Protein AF-A0A255YJ91-F1 (afdb_monomer_lite)

Structure (mmCIF, N/CA/C/O backbone):
data_AF-A0A255YJ91-F1
#
_entry.id   AF-A0A255YJ91-F1
#
loop_
_atom_site.group_PDB
_atom_site.id
_atom_site.type_symbol
_atom_site.label_atom_id
_atom_site.label_alt_id
_atom_site.label_comp_id
_atom_site.label_asym_id
_atom_site.label_entity_id
_atom_site.label_seq_id
_atom_site.pdbx_PDB_ins_code
_atom_site.Cartn_x
_atom_site.Cartn_y
_atom_site.Cartn_z
_atom_site.occupancy
_atom_site.B_iso_or_equiv
_atom_site.auth_seq_id
_atom_site.auth_comp_id
_atom_site.auth_asym_id
_atom_site.auth_atom_id
_atom_site.pdbx_PDB_model_num
ATOM 1 N N . MET A 1 1 ? -12.518 4.883 5.310 1.00 59.88 1 MET A N 1
ATOM 2 C CA . MET A 1 1 ? -12.904 6.019 4.436 1.00 59.88 1 MET A CA 1
ATOM 3 C C . MET A 1 1 ? -11.638 6.819 4.150 1.00 59.88 1 MET A C 1
ATOM 5 O O . MET A 1 1 ? -11.006 7.241 5.105 1.00 59.88 1 MET A O 1
ATOM 9 N N . PHE A 1 2 ? -11.192 6.928 2.895 1.00 65.81 2 PHE A N 1
ATOM 10 C CA . PHE A 1 2 ? -10.005 7.729 2.556 1.00 65.81 2 PHE A CA 1
ATOM 11 C C . PHE A 1 2 ? -10.399 9.193 2.398 1.00 65.81 2 PHE A C 1
ATOM 13 O O . PHE A 1 2 ? -11.418 9.476 1.761 1.00 65.81 2 PHE A O 1
ATOM 20 N N . VAL A 1 3 ? -9.602 10.097 2.960 1.00 69.19 3 VAL A N 1
ATOM 21 C CA . VAL A 1 3 ? -9.823 11.545 2.876 1.00 69.19 3 VAL A CA 1
ATOM 22 C C . VAL A 1 3 ? -8.630 12.176 2.171 1.00 69.19 3 VAL A C 1
ATOM 24 O O . VAL A 1 3 ? -7.483 11.840 2.462 1.00 69.19 3 VAL A O 1
ATOM 27 N N . ARG A 1 4 ? -8.912 13.072 1.218 1.00 59.72 4 ARG A N 1
ATOM 28 C CA . ARG A 1 4 ? -7.894 13.868 0.521 1.00 59.72 4 ARG A CA 1
ATOM 29 C C . ARG A 1 4 ? -7.407 14.963 1.466 1.00 59.72 4 ARG A C 1
ATOM 31 O O . ARG A 1 4 ? -8.235 15.680 2.018 1.00 59.72 4 ARG A O 1
ATOM 38 N N . HIS A 1 5 ? -6.095 15.096 1.635 1.00 57.56 5 HIS A N 1
ATOM 39 C CA . HIS A 1 5 ? -5.509 16.148 2.468 1.00 57.56 5 HIS A CA 1
ATOM 40 C C . HIS A 1 5 ? -4.881 17.252 1.603 1.00 57.56 5 HIS A C 1
ATOM 42 O O . HIS A 1 5 ? -4.009 16.954 0.782 1.00 57.56 5 HIS A O 1
ATOM 48 N N . GLU A 1 6 ? -5.310 18.508 1.789 1.00 44.56 6 GLU A N 1
ATOM 49 C CA . GLU A 1 6 ? -4.809 19.678 1.039 1.00 44.56 6 GLU A CA 1
ATOM 50 C C . GLU A 1 6 ? -4.092 20.748 1.887 1.00 44.56 6 GLU A C 1
ATOM 52 O O . GLU A 1 6 ? -3.408 21.581 1.295 1.00 44.56 6 GLU A O 1
ATOM 57 N N . ALA A 1 7 ? -4.162 20.713 3.225 1.00 40.84 7 ALA A N 1
ATOM 58 C CA . ALA A 1 7 ? -3.654 21.791 4.089 1.00 40.84 7 ALA A CA 1
ATOM 59 C C . ALA A 1 7 ? -2.501 21.366 5.019 1.00 40.84 7 ALA A C 1
ATOM 61 O O . ALA A 1 7 ? -2.459 20.230 5.482 1.00 40.84 7 ALA A O 1
ATOM 62 N N . GLU A 1 8 ? -1.588 22.297 5.304 1.00 45.72 8 GLU A N 1
ATOM 63 C CA . GLU A 1 8 ? -0.667 22.270 6.447 1.00 45.72 8 GLU A CA 1
ATOM 64 C C . GLU A 1 8 ? -1.472 22.576 7.718 1.00 45.72 8 GLU A C 1
ATOM 66 O O . GLU A 1 8 ? -2.125 23.615 7.795 1.00 45.72 8 GLU A O 1
ATOM 71 N N . PHE A 1 9 ? -1.451 21.690 8.713 1.00 35.50 9 PHE A N 1
ATOM 72 C CA . PHE A 1 9 ? -1.874 22.045 10.068 1.00 35.50 9 PHE A CA 1
ATOM 73 C C . PHE A 1 9 ? -0.623 22.162 10.944 1.00 35.50 9 PHE A C 1
ATOM 75 O O . PHE A 1 9 ? 0.172 21.219 10.963 1.00 35.50 9 PHE A O 1
ATOM 82 N N . PRO A 1 10 ? -0.444 23.260 11.698 1.00 41.69 10 PRO A N 1
ATOM 83 C CA . PRO A 1 10 ? 0.506 23.281 12.793 1.00 41.69 10 PRO A CA 1
ATOM 84 C C . PRO A 1 10 ? -0.125 22.480 13.937 1.00 41.69 10 PRO A C 1
ATOM 86 O O . PRO A 1 10 ? -1.087 22.925 14.560 1.00 41.69 10 PRO A O 1
ATOM 89 N N . TRP A 1 11 ? 0.354 21.261 14.178 1.00 41.88 11 TRP A N 1
ATOM 90 C CA . TRP A 1 11 ? 0.005 20.538 15.398 1.00 41.88 11 TRP A CA 1
ATOM 91 C C . TRP A 1 11 ? 1.006 20.896 16.499 1.00 41.88 11 TRP A C 1
ATOM 93 O O . TRP A 1 11 ? 2.178 20.522 16.435 1.00 41.88 11 TRP A O 1
ATOM 103 N N . ASP A 1 12 ? 0.513 21.605 17.512 1.00 42.81 12 ASP A N 1
ATOM 104 C CA . ASP A 1 12 ? 1.160 21.770 18.808 1.00 42.81 12 ASP A CA 1
ATOM 105 C C . ASP A 1 12 ? 1.013 20.487 19.640 1.00 42.81 12 ASP A C 1
ATOM 107 O O . ASP A 1 12 ? -0.087 19.986 19.860 1.00 42.81 12 ASP A O 1
ATOM 111 N N . GLY A 1 13 ? 2.129 20.002 20.187 1.00 44.38 13 GLY A N 1
ATOM 112 C CA . GLY A 1 13 ? 2.113 19.280 21.460 1.00 44.38 13 GLY A CA 1
ATOM 113 C C . GLY A 1 13 ? 1.656 17.821 21.431 1.00 44.38 13 GLY A C 1
ATOM 114 O O . GLY A 1 13 ? 0.590 17.462 21.918 1.00 44.38 13 GLY A O 1
ATOM 115 N N . GLY A 1 14 ? 2.551 16.930 21.013 1.00 33.88 14 GLY A N 1
ATOM 116 C CA . GLY A 1 14 ? 2.480 15.524 21.396 1.00 33.88 14 GLY A CA 1
ATOM 117 C C . GLY A 1 14 ? 3.817 14.837 21.185 1.00 33.88 14 GLY A C 1
ATOM 118 O O . GLY A 1 14 ? 4.052 14.280 20.119 1.00 33.88 14 GLY A O 1
ATOM 119 N N . ARG A 1 15 ? 4.704 14.863 22.190 1.00 41.59 15 ARG A N 1
ATOM 120 C CA . ARG A 1 15 ? 5.904 14.008 22.243 1.00 41.59 15 ARG A CA 1
ATOM 121 C C . ARG A 1 15 ? 5.468 12.550 22.424 1.00 41.59 15 ARG A C 1
ATOM 123 O O . ARG A 1 15 ? 5.598 11.980 23.499 1.00 41.59 15 ARG A O 1
ATOM 130 N N . GLY A 1 16 ? 4.895 11.967 21.383 1.00 40.47 16 GLY A N 1
ATOM 131 C CA . GLY A 1 16 ? 4.756 10.532 21.219 1.00 40.47 16 GLY A CA 1
ATOM 132 C C . GLY A 1 16 ? 5.728 10.124 20.129 1.00 40.47 16 GLY A C 1
ATOM 133 O O . GLY A 1 16 ? 5.742 10.736 19.066 1.00 40.47 16 GLY A O 1
ATOM 134 N N . SER A 1 17 ? 6.558 9.127 20.405 1.00 45.34 17 SER A N 1
ATOM 135 C CA . SER A 1 17 ? 7.498 8.486 19.487 1.00 45.34 17 SER A CA 1
ATOM 136 C C . SER A 1 17 ? 6.766 7.874 18.282 1.00 45.34 17 SER A C 1
ATOM 138 O O . SER A 1 17 ? 6.555 6.667 18.184 1.00 45.34 17 SER A O 1
ATOM 140 N N . GLY A 1 18 ? 6.325 8.730 17.361 1.00 47.81 18 GLY A N 1
ATOM 141 C CA . GLY A 1 18 ? 5.960 8.344 16.008 1.00 47.81 18 GLY A CA 1
ATOM 142 C C . GLY A 1 18 ? 7.201 7.839 15.270 1.00 47.81 18 GLY A C 1
ATOM 143 O O . GLY A 1 18 ? 8.321 8.203 15.637 1.00 47.81 18 GLY A O 1
ATOM 144 N N . PRO A 1 19 ? 7.039 6.976 14.256 1.00 52.22 19 PRO A N 1
ATOM 145 C CA . PRO A 1 19 ? 8.171 6.569 13.438 1.00 52.22 19 PRO A CA 1
ATOM 146 C C . PRO A 1 19 ? 8.822 7.826 12.842 1.00 52.22 19 PRO A C 1
ATOM 148 O O . PRO A 1 19 ? 8.140 8.649 12.235 1.00 52.22 19 PRO A O 1
ATOM 151 N N . GLN A 1 20 ? 10.128 7.996 13.054 1.00 60.66 20 GLN A N 1
ATOM 152 C CA . GLN A 1 20 ? 10.885 9.141 12.549 1.00 60.66 20 GLN A CA 1
ATOM 153 C C . GLN A 1 20 ? 10.808 9.152 11.019 1.00 60.66 20 GLN A C 1
ATOM 155 O O . GLN A 1 20 ? 11.145 8.146 10.401 1.00 60.66 20 GLN A O 1
ATOM 160 N N . GLN A 1 21 ? 10.298 10.238 10.427 1.00 63.75 21 GLN A N 1
ATOM 161 C CA . GLN A 1 21 ? 10.131 10.360 8.973 1.00 63.75 21 GLN A CA 1
ATOM 162 C C . GLN A 1 21 ? 11.473 10.134 8.246 1.00 63.75 21 GLN A C 1
ATOM 164 O O . G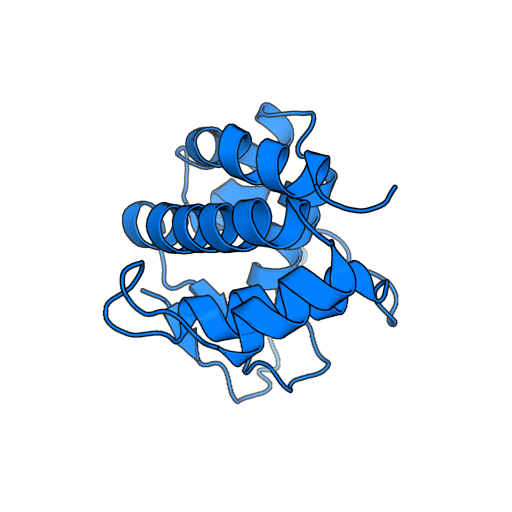LN A 1 21 ? 12.526 10.491 8.788 1.00 63.75 21 GLN A O 1
ATOM 169 N N . PRO A 1 22 ? 11.469 9.528 7.044 1.00 58.94 22 PRO A N 1
ATOM 170 C CA . PRO A 1 22 ? 12.692 9.248 6.315 1.00 58.94 22 PRO A CA 1
ATOM 171 C C . PRO A 1 22 ? 13.301 10.569 5.828 1.00 58.94 22 PRO A C 1
ATOM 173 O O . PRO A 1 22 ? 12.565 11.528 5.580 1.00 58.94 22 PRO A O 1
ATOM 176 N N . PRO A 1 23 ? 14.629 10.633 5.650 1.00 60.44 23 PRO A N 1
ATOM 177 C CA . PRO A 1 23 ? 15.237 11.759 4.963 1.00 60.44 23 PRO A CA 1
ATOM 178 C C . PRO A 1 23 ? 14.728 11.809 3.516 1.00 60.44 23 PRO A C 1
ATOM 180 O O . PRO A 1 23 ? 14.751 10.810 2.797 1.00 60.44 23 PRO A O 1
ATOM 183 N N . ASP A 1 24 ? 14.248 12.978 3.102 1.00 63.72 24 ASP A N 1
ATOM 184 C CA . ASP A 1 24 ? 13.924 13.280 1.709 1.00 63.72 24 ASP A CA 1
ATOM 185 C C . ASP A 1 24 ? 15.253 13.380 0.920 1.00 63.72 24 ASP A C 1
ATOM 187 O O . ASP A 1 24 ? 16.177 14.050 1.399 1.00 63.72 24 ASP A O 1
ATOM 191 N N . PRO A 1 25 ? 15.412 12.726 -0.252 1.00 74.19 25 PRO A N 1
ATOM 192 C CA . PRO A 1 25 ? 14.381 12.048 -1.038 1.00 74.19 25 PRO A CA 1
ATOM 193 C C . PRO A 1 25 ? 14.203 10.539 -0.806 1.00 74.19 25 PRO A C 1
ATOM 195 O O . PRO A 1 25 ? 15.166 9.775 -0.738 1.00 74.19 25 PRO A O 1
ATOM 198 N N . LEU A 1 26 ? 12.935 10.097 -0.831 1.00 83.12 26 LEU A N 1
ATOM 199 C CA . LEU A 1 26 ? 12.545 8.682 -0.944 1.00 83.12 26 LEU A CA 1
ATOM 200 C C . LEU A 1 26 ? 13.204 7.999 -2.165 1.00 83.12 26 LEU A C 1
ATOM 202 O O . LEU A 1 26 ? 13.281 8.608 -3.242 1.00 83.12 26 LEU A O 1
ATOM 206 N N . PRO A 1 27 ? 13.563 6.701 -2.060 1.00 88.69 27 PRO A N 1
ATOM 207 C CA . PRO A 1 27 ? 13.964 5.895 -3.208 1.00 88.69 27 PRO A CA 1
ATOM 208 C C . PRO A 1 27 ? 12.933 5.957 -4.352 1.00 88.69 27 PRO A C 1
ATOM 210 O O . PRO A 1 27 ? 11.728 5.912 -4.078 1.00 88.69 27 PRO A O 1
ATOM 213 N N . PRO A 1 28 ? 13.362 6.001 -5.633 1.00 90.00 28 PRO A N 1
ATOM 214 C CA . PRO A 1 28 ? 12.452 6.147 -6.772 1.00 90.00 28 PRO A CA 1
ATOM 215 C C . PRO A 1 28 ? 11.303 5.133 -6.794 1.00 90.00 28 PRO A C 1
ATOM 217 O O . PRO A 1 28 ? 10.153 5.525 -6.952 1.00 90.00 28 PRO A O 1
ATOM 220 N N . HIS A 1 29 ? 11.589 3.857 -6.529 1.00 90.56 29 HIS A N 1
ATOM 221 C CA . HIS A 1 29 ? 10.573 2.802 -6.532 1.00 90.56 29 HIS A CA 1
ATOM 222 C C . HIS A 1 29 ? 9.522 2.976 -5.419 1.00 90.56 29 HIS A C 1
ATOM 224 O O . HIS A 1 29 ? 8.352 2.669 -5.636 1.00 90.56 29 HIS A O 1
ATOM 230 N N . LEU A 1 30 ? 9.900 3.503 -4.243 1.00 91.62 30 LEU A N 1
ATOM 231 C CA . LEU A 1 30 ? 8.950 3.798 -3.161 1.00 91.62 30 LEU A CA 1
ATOM 232 C C . LEU A 1 30 ? 8.108 5.034 -3.470 1.00 91.62 30 LEU A C 1
ATOM 234 O O . LEU A 1 30 ? 6.926 5.065 -3.135 1.00 91.62 30 LEU A O 1
ATOM 238 N N . ARG A 1 31 ? 8.689 6.031 -4.142 1.00 91.56 31 ARG A N 1
ATOM 239 C CA . ARG A 1 31 ? 7.954 7.202 -4.634 1.00 91.56 31 ARG A CA 1
ATOM 240 C C . ARG A 1 31 ? 6.913 6.811 -5.685 1.00 91.56 31 ARG A C 1
ATOM 242 O O . ARG A 1 31 ? 5.765 7.236 -5.573 1.00 91.56 31 ARG A O 1
ATOM 249 N N . ASP A 1 32 ? 7.279 5.963 -6.642 1.00 92.88 32 ASP A N 1
ATOM 250 C CA . ASP A 1 32 ? 6.353 5.463 -7.665 1.00 92.88 32 ASP A CA 1
ATOM 251 C C . ASP A 1 32 ? 5.253 4.592 -7.044 1.00 92.88 32 ASP A C 1
ATOM 253 O O . ASP A 1 32 ? 4.070 4.764 -7.347 1.00 92.88 32 ASP A O 1
ATOM 257 N N . LEU A 1 33 ? 5.612 3.715 -6.099 1.00 93.88 33 LEU A N 1
ATOM 258 C CA . LEU A 1 33 ? 4.649 2.912 -5.345 1.00 93.88 33 LEU A CA 1
ATOM 259 C C . LEU A 1 33 ? 3.659 3.795 -4.571 1.00 93.88 33 LEU A C 1
ATOM 261 O O . LEU A 1 33 ? 2.453 3.544 -4.600 1.00 93.88 33 LEU A O 1
ATOM 265 N N . LEU A 1 34 ? 4.150 4.839 -3.899 1.00 93.94 34 LEU A N 1
ATOM 266 C CA . LEU A 1 34 ? 3.319 5.774 -3.144 1.00 93.94 34 LEU A CA 1
ATOM 267 C C . LEU A 1 34 ? 2.379 6.558 -4.069 1.00 93.94 34 LEU A C 1
ATOM 269 O O . LEU A 1 34 ? 1.195 6.705 -3.761 1.00 93.94 34 LEU A O 1
ATOM 273 N N . TRP A 1 35 ? 2.863 7.001 -5.231 1.00 94.19 35 TRP A N 1
ATOM 274 C CA . TRP A 1 35 ? 2.023 7.627 -6.251 1.00 94.19 35 TRP A CA 1
ATOM 275 C C . TRP A 1 35 ? 0.898 6.683 -6.708 1.00 94.19 35 TRP A C 1
ATOM 277 O O . TRP A 1 35 ? -0.276 7.074 -6.725 1.00 94.19 35 TRP A O 1
ATOM 287 N N . CYS A 1 36 ? 1.229 5.419 -6.990 1.00 94.81 36 CYS A N 1
ATOM 288 C CA . CYS A 1 36 ? 0.264 4.383 -7.362 1.00 94.81 36 CYS A CA 1
ATOM 289 C C . CYS A 1 36 ? -0.757 4.110 -6.252 1.00 94.81 36 CYS A C 1
ATOM 291 O O . CYS A 1 36 ? -1.954 4.001 -6.533 1.00 94.81 36 CYS A O 1
ATOM 293 N N . LEU A 1 37 ? -0.320 4.043 -4.992 1.00 94.25 37 LEU A N 1
ATOM 294 C CA . LEU A 1 37 ? -1.193 3.877 -3.829 1.00 94.25 37 LEU A CA 1
ATOM 295 C C . LEU A 1 37 ? -2.190 5.038 -3.718 1.00 94.25 37 LEU A C 1
ATOM 297 O O . LEU A 1 37 ? -3.397 4.802 -3.614 1.00 94.25 37 LEU A O 1
ATOM 301 N N . ARG A 1 38 ? -1.703 6.284 -3.798 1.00 93.69 38 ARG A N 1
ATOM 302 C CA . ARG A 1 38 ? -2.536 7.497 -3.749 1.00 93.69 38 ARG A CA 1
ATOM 303 C C . ARG A 1 38 ? -3.585 7.495 -4.855 1.00 93.69 38 ARG A C 1
ATOM 305 O O . ARG A 1 38 ? -4.768 7.682 -4.573 1.00 93.69 38 ARG A O 1
ATOM 312 N N . ARG A 1 39 ? -3.183 7.220 -6.103 1.00 92.81 39 ARG A N 1
ATOM 313 C CA . ARG A 1 39 ? -4.114 7.103 -7.240 1.00 92.81 39 ARG A CA 1
ATOM 314 C C . ARG A 1 39 ? -5.152 6.018 -7.007 1.00 92.81 39 ARG A C 1
ATOM 316 O O . ARG A 1 39 ? -6.343 6.291 -7.120 1.00 92.81 39 ARG A O 1
ATOM 323 N N . THR A 1 40 ? -4.715 4.823 -6.618 1.00 92.00 40 THR A N 1
ATOM 324 C CA . THR A 1 40 ? -5.593 3.667 -6.395 1.00 92.00 40 THR A CA 1
ATOM 325 C C . THR A 1 40 ? -6.633 3.951 -5.310 1.00 92.00 40 THR A C 1
ATOM 327 O O . THR A 1 40 ? -7.807 3.627 -5.482 1.00 92.00 40 THR A O 1
ATOM 330 N N . ALA A 1 41 ? -6.244 4.617 -4.220 1.00 90.56 41 ALA A N 1
ATOM 331 C CA . ALA A 1 41 ? -7.154 4.999 -3.139 1.00 90.56 41 ALA A CA 1
ATOM 332 C C . ALA A 1 41 ? -8.199 6.053 -3.552 1.00 90.56 41 ALA A C 1
ATOM 334 O O . ALA A 1 41 ? -9.265 6.142 -2.937 1.00 90.56 41 ALA A O 1
ATOM 335 N N . MET A 1 42 ? -7.919 6.842 -4.596 1.00 87.56 42 MET A N 1
ATOM 336 C CA . MET A 1 42 ? -8.848 7.830 -5.152 1.00 87.56 42 MET A CA 1
ATOM 337 C C . MET A 1 42 ? -9.835 7.232 -6.164 1.00 87.56 42 MET A C 1
ATOM 339 O O . MET A 1 42 ? -10.827 7.893 -6.482 1.00 87.56 42 MET A O 1
ATOM 343 N N . LEU A 1 43 ? -9.597 6.013 -6.665 1.00 85.81 43 LEU A N 1
ATOM 344 C CA . LEU A 1 43 ? -10.486 5.365 -7.629 1.00 85.81 43 LEU A CA 1
ATOM 345 C C . LEU A 1 43 ? -11.808 4.944 -6.982 1.00 85.81 43 LEU A C 1
ATOM 347 O O . LEU A 1 43 ? -11.866 4.413 -5.868 1.00 85.81 43 LEU A O 1
ATOM 351 N N . ARG A 1 44 ? -12.894 5.152 -7.727 1.00 73.94 44 ARG A N 1
ATOM 352 C CA . ARG A 1 44 ? -14.248 4.722 -7.373 1.00 73.94 44 ARG A CA 1
ATOM 353 C C . ARG A 1 44 ? -14.827 3.871 -8.511 1.00 73.94 44 ARG A C 1
ATOM 355 O O . ARG A 1 44 ? -14.619 4.236 -9.665 1.00 73.94 44 ARG A O 1
ATOM 362 N N . PRO A 1 45 ? -15.570 2.792 -8.213 1.00 78.19 45 PRO A N 1
ATOM 363 C CA . PRO A 1 45 ? -15.700 2.147 -6.903 1.00 78.19 45 PRO A CA 1
ATOM 364 C C . PRO A 1 45 ? -14.374 1.513 -6.428 1.00 78.19 45 PRO A C 1
ATOM 366 O O . PRO A 1 45 ? -13.568 1.034 -7.232 1.00 78.19 45 PRO A O 1
ATOM 369 N N . LEU A 1 46 ? -14.131 1.547 -5.108 1.00 73.75 46 LEU A N 1
ATOM 370 C CA . LEU A 1 46 ? -12.883 1.060 -4.497 1.00 73.75 46 LEU A CA 1
ATOM 371 C C . LEU A 1 46 ? -12.655 -0.414 -4.839 1.00 73.75 46 LEU A C 1
ATOM 373 O O . LEU A 1 46 ? -13.532 -1.249 -4.629 1.00 73.75 46 LEU A O 1
ATOM 377 N N . GLY A 1 47 ? -11.461 -0.734 -5.335 1.00 58.44 47 GLY A N 1
ATOM 378 C CA . GLY A 1 47 ? -11.087 -2.107 -5.665 1.00 58.44 47 GLY A CA 1
ATOM 379 C C . GLY A 1 47 ? -11.727 -2.659 -6.940 1.00 58.44 47 GLY A C 1
ATOM 380 O O . GLY A 1 47 ? -11.514 -3.834 -7.231 1.00 58.44 47 GLY A O 1
ATOM 381 N N . GLN A 1 48 ? -12.455 -1.846 -7.714 1.00 69.44 48 GLN A N 1
ATOM 382 C CA . GLN A 1 48 ? -13.005 -2.214 -9.027 1.00 69.44 48 GLN A CA 1
ATOM 383 C C . GLN A 1 48 ? -12.426 -1.350 -10.150 1.00 69.44 48 GLN A C 1
ATOM 385 O O . GLN A 1 48 ? -12.066 -1.891 -11.196 1.00 69.44 48 GLN A O 1
ATOM 390 N N . GLY A 1 49 ? -12.248 -0.047 -9.907 1.00 72.88 49 GLY A N 1
ATOM 391 C CA . GLY A 1 49 ? -11.605 0.855 -10.861 1.00 72.88 49 GLY A CA 1
ATOM 392 C C . GLY A 1 49 ? -10.187 0.404 -11.227 1.00 72.88 49 GLY A C 1
ATOM 393 O O . GLY A 1 49 ? -9.422 -0.041 -10.368 1.00 72.88 49 GLY A O 1
ATOM 394 N N . ARG A 1 50 ? -9.850 0.507 -12.513 1.00 81.00 50 ARG A N 1
ATOM 395 C CA . ARG A 1 50 ? -8.477 0.418 -13.028 1.00 81.00 50 ARG A CA 1
ATOM 396 C C . ARG A 1 50 ? -8.044 1.799 -13.496 1.00 81.00 50 ARG A C 1
ATOM 398 O O . ARG A 1 50 ? -8.861 2.553 -14.017 1.00 81.00 50 ARG A O 1
ATOM 405 N N . ASP A 1 51 ? -6.767 2.106 -13.325 1.00 88.62 51 ASP A N 1
ATOM 406 C CA . ASP A 1 51 ? -6.156 3.327 -13.841 1.00 88.62 51 ASP A CA 1
ATOM 407 C C . ASP A 1 51 ? -5.017 2.940 -14.779 1.00 88.62 51 ASP A C 1
ATOM 409 O O . ASP A 1 51 ? -4.041 2.322 -14.355 1.00 88.62 51 ASP A O 1
ATOM 413 N N . ALA A 1 52 ? -5.150 3.303 -16.056 1.00 91.00 52 ALA A N 1
ATOM 414 C CA . ALA A 1 52 ? -4.155 2.996 -17.076 1.00 91.00 52 ALA A CA 1
ATOM 415 C C . ALA A 1 52 ? -2.771 3.572 -16.735 1.00 91.00 52 ALA A C 1
ATOM 417 O O . ALA A 1 52 ? -1.762 2.964 -17.072 1.00 91.00 52 ALA A O 1
ATOM 418 N N . HIS A 1 53 ? -2.700 4.701 -16.024 1.00 92.38 53 HIS A N 1
ATOM 419 C CA . HIS A 1 53 ? -1.426 5.300 -15.627 1.00 92.38 53 HIS A CA 1
ATOM 420 C C . HIS A 1 53 ? -0.755 4.505 -14.511 1.00 92.38 53 HIS A C 1
ATOM 422 O O . HIS A 1 53 ? 0.450 4.285 -14.572 1.00 92.38 53 HIS A O 1
ATOM 428 N N . VAL A 1 54 ? -1.529 4.039 -13.523 1.00 93.38 54 VAL A N 1
ATOM 429 C CA . VAL A 1 54 ? -1.024 3.141 -12.470 1.00 93.38 54 VAL A CA 1
ATOM 430 C C . VAL A 1 54 ? -0.510 1.855 -13.105 1.00 93.38 54 VAL A C 1
ATOM 432 O O . VAL A 1 54 ? 0.613 1.445 -12.835 1.00 93.38 54 VAL A O 1
ATOM 435 N N . HIS A 1 55 ? -1.300 1.272 -14.004 1.00 93.38 55 HIS A N 1
ATOM 436 C CA . HIS A 1 55 ? -0.934 0.062 -14.724 1.00 93.38 55 HIS A CA 1
ATOM 437 C C . HIS A 1 55 ? 0.382 0.217 -15.498 1.00 93.38 55 HIS A C 1
ATOM 439 O O . HIS A 1 55 ? 1.321 -0.550 -15.295 1.00 93.38 55 HIS A O 1
ATOM 445 N N . LEU A 1 56 ? 0.478 1.245 -16.348 1.00 93.81 56 LEU A N 1
ATOM 446 C CA . LEU A 1 56 ? 1.664 1.501 -17.164 1.00 93.81 56 LEU A CA 1
ATOM 447 C C . LEU A 1 56 ? 2.893 1.825 -16.314 1.00 93.81 56 LEU A C 1
ATOM 449 O O . LEU A 1 56 ? 3.986 1.370 -16.644 1.00 93.81 56 LEU A O 1
ATOM 453 N N . LEU A 1 57 ? 2.737 2.599 -15.235 1.00 94.69 57 LEU A N 1
ATOM 454 C CA . LEU A 1 57 ? 3.850 2.934 -14.348 1.00 94.69 57 LEU A CA 1
ATOM 455 C C . LEU A 1 57 ? 4.388 1.679 -13.655 1.00 94.69 57 LEU A C 1
ATOM 457 O O . LEU A 1 57 ? 5.595 1.451 -13.660 1.00 94.69 57 LEU A O 1
ATOM 461 N N . LEU A 1 58 ? 3.500 0.831 -13.126 1.00 94.94 58 LEU A N 1
ATOM 462 C CA . LEU A 1 58 ? 3.902 -0.407 -12.463 1.00 94.94 58 LEU A CA 1
ATOM 463 C C . LEU A 1 58 ? 4.522 -1.411 -13.439 1.00 94.94 58 LEU A C 1
ATOM 465 O O . LEU A 1 58 ? 5.536 -2.017 -13.112 1.00 94.94 58 LEU A O 1
ATOM 469 N N . GLN A 1 59 ? 3.977 -1.560 -14.647 1.00 93.56 59 GLN A N 1
ATOM 470 C CA . GLN A 1 59 ? 4.583 -2.428 -15.661 1.00 93.56 59 GLN A CA 1
ATOM 471 C C . GLN A 1 59 ? 5.966 -1.936 -16.098 1.00 93.56 59 GLN A C 1
ATOM 473 O O . GLN A 1 59 ? 6.887 -2.735 -16.233 1.00 93.56 59 GLN A O 1
ATOM 478 N N . ARG A 1 60 ? 6.143 -0.624 -16.292 1.00 93.00 60 ARG A N 1
ATOM 479 C CA . ARG A 1 60 ? 7.446 -0.056 -16.670 1.00 93.00 60 ARG A CA 1
ATOM 480 C C . ARG A 1 60 ? 8.477 -0.167 -15.549 1.00 93.00 60 ARG A C 1
ATOM 482 O O . ARG A 1 60 ? 9.637 -0.430 -15.836 1.00 93.00 60 ARG A O 1
ATOM 489 N N . GLY A 1 61 ? 8.062 0.049 -14.301 1.00 90.56 61 GLY A N 1
ATOM 490 C CA . GLY A 1 61 ? 8.960 0.040 -13.145 1.00 90.56 61 GLY A CA 1
ATOM 491 C C . GLY A 1 61 ? 9.305 -1.357 -12.623 1.00 90.56 61 GLY A C 1
ATOM 492 O O . GLY A 1 61 ? 10.404 -1.556 -12.116 1.00 90.56 61 GLY A O 1
ATOM 493 N N . PHE A 1 62 ? 8.386 -2.321 -12.747 1.00 91.69 62 PHE A N 1
ATOM 494 C CA . PHE A 1 62 ? 8.482 -3.629 -12.080 1.00 91.69 62 PHE A CA 1
ATOM 495 C C . PHE A 1 62 ? 8.272 -4.827 -13.025 1.00 91.69 62 PHE A C 1
ATOM 497 O O . PHE A 1 62 ? 8.196 -5.968 -12.565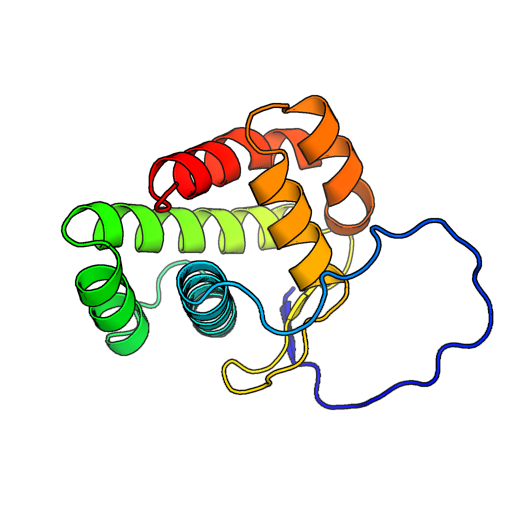 1.00 91.69 62 PHE A O 1
ATOM 504 N N . GLY A 1 63 ? 8.168 -4.596 -14.339 1.00 90.56 63 GLY A N 1
ATOM 505 C CA . GLY A 1 63 ? 7.982 -5.645 -15.345 1.00 90.56 63 GLY A CA 1
ATOM 506 C C . GLY A 1 63 ? 6.726 -6.482 -15.094 1.00 90.56 63 GLY A C 1
ATOM 507 O O . GLY A 1 63 ? 5.675 -5.956 -14.716 1.00 90.56 63 GLY A O 1
ATOM 508 N N . ASP A 1 64 ? 6.851 -7.802 -15.247 1.00 86.12 64 ASP A N 1
ATOM 509 C CA . ASP A 1 64 ? 5.764 -8.762 -15.003 1.00 86.12 64 ASP A CA 1
ATOM 510 C C . ASP A 1 64 ? 5.240 -8.707 -13.556 1.00 86.12 64 ASP A C 1
ATOM 512 O O . ASP A 1 64 ? 4.046 -8.903 -13.306 1.00 86.12 64 ASP A O 1
ATOM 516 N N . GLY A 1 65 ? 6.104 -8.347 -12.597 1.00 90.50 65 GLY A N 1
ATOM 517 C CA . GLY A 1 65 ? 5.730 -8.125 -11.197 1.00 90.50 65 GLY A CA 1
ATOM 518 C C . GLY A 1 65 ? 4.778 -6.940 -10.996 1.00 90.50 65 GLY A C 1
ATOM 519 O O . GLY A 1 65 ? 4.043 -6.899 -10.007 1.00 90.50 65 GLY A O 1
ATOM 520 N N . GLY A 1 66 ? 4.714 -6.010 -11.955 1.00 91.62 66 GLY A N 1
ATOM 521 C CA . GLY A 1 66 ? 3.845 -4.834 -11.912 1.00 91.62 66 GLY A CA 1
ATOM 522 C C . GLY A 1 66 ? 2.353 -5.173 -11.830 1.00 91.62 66 GLY A C 1
ATOM 523 O O . GLY A 1 66 ? 1.611 -4.505 -11.109 1.00 91.62 66 GLY A O 1
ATOM 524 N N . LEU A 1 67 ? 1.910 -6.251 -12.489 1.00 89.88 67 LEU A N 1
ATOM 525 C CA . LEU A 1 67 ? 0.520 -6.729 -12.404 1.00 89.88 67 LEU A CA 1
ATOM 526 C C . LEU A 1 67 ? 0.173 -7.218 -10.992 1.00 89.88 67 LEU A C 1
ATOM 528 O O . LEU A 1 67 ? -0.903 -6.921 -10.464 1.00 89.88 67 LEU A O 1
ATOM 532 N N . GLY A 1 68 ? 1.102 -7.953 -10.373 1.00 93.94 68 GLY A N 1
ATOM 533 C CA . GLY A 1 68 ? 0.973 -8.421 -8.996 1.00 93.94 68 GLY A CA 1
ATOM 534 C C . GLY A 1 68 ? 0.928 -7.256 -8.010 1.00 93.94 68 GLY A C 1
ATOM 535 O O . GLY A 1 68 ? 0.061 -7.221 -7.137 1.00 93.94 68 GLY A O 1
ATOM 536 N N . LEU A 1 69 ? 1.795 -6.257 -8.201 1.00 95.12 69 LEU A N 1
ATOM 537 C CA . LEU A 1 69 ? 1.799 -5.035 -7.398 1.00 95.12 69 LEU A CA 1
ATOM 538 C C . LEU A 1 69 ? 0.487 -4.258 -7.517 1.00 95.12 69 LEU A C 1
ATOM 540 O O . LEU A 1 69 ? -0.060 -3.849 -6.495 1.00 95.12 69 LEU A O 1
ATOM 544 N N . GLU A 1 70 ? -0.067 -4.096 -8.722 1.00 94.31 70 GLU A N 1
ATOM 545 C CA . GLU A 1 70 ? -1.353 -3.410 -8.908 1.00 94.31 70 GLU A CA 1
ATOM 546 C C . GLU A 1 70 ? -2.469 -4.113 -8.121 1.00 94.31 70 GLU A C 1
ATOM 548 O O . GLU A 1 70 ? -3.253 -3.473 -7.410 1.00 94.31 70 GLU A O 1
ATOM 553 N N . HIS A 1 71 ? -2.524 -5.446 -8.202 1.00 93.38 71 HIS A N 1
ATOM 554 C CA . HIS A 1 71 ? -3.487 -6.241 -7.448 1.00 93.38 71 HIS A CA 1
ATOM 555 C C . HIS A 1 71 ? -3.313 -6.068 -5.934 1.00 93.38 71 HIS A C 1
ATOM 557 O O . HIS A 1 71 ? -4.282 -5.782 -5.226 1.00 93.38 71 HIS A O 1
ATOM 563 N N . LEU A 1 72 ? -2.082 -6.177 -5.435 1.00 95.69 72 LEU A 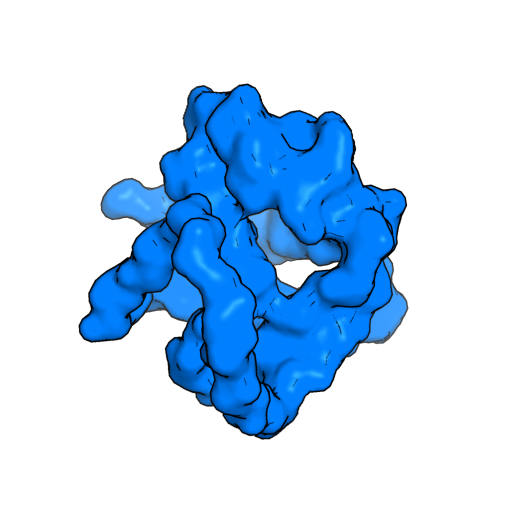N 1
ATOM 564 C CA . LEU A 1 72 ? -1.783 -6.063 -4.010 1.00 95.69 72 LEU A CA 1
ATOM 565 C C . LEU A 1 72 ? -2.065 -4.660 -3.462 1.00 95.69 72 LEU A C 1
ATOM 567 O O . LEU A 1 72 ? -2.603 -4.541 -2.363 1.00 95.69 72 LEU A O 1
ATOM 571 N N . LEU A 1 73 ? -1.801 -3.601 -4.232 1.00 94.88 73 LEU A N 1
ATOM 572 C CA . LEU A 1 73 ? -2.176 -2.234 -3.861 1.00 94.88 73 LEU A CA 1
ATOM 573 C C . LEU A 1 73 ? -3.695 -2.084 -3.720 1.00 94.88 73 LEU A C 1
ATOM 575 O O . LEU A 1 73 ? -4.173 -1.471 -2.764 1.00 94.88 73 LEU A O 1
ATOM 579 N N . ARG A 1 74 ? -4.481 -2.693 -4.615 1.00 93.12 74 ARG A N 1
ATOM 580 C CA . ARG A 1 74 ? -5.949 -2.716 -4.491 1.00 93.12 74 ARG A CA 1
ATOM 581 C C . ARG A 1 74 ? -6.390 -3.486 -3.249 1.00 93.12 74 ARG A C 1
ATOM 583 O O . ARG A 1 74 ? -7.260 -3.007 -2.521 1.00 93.12 74 ARG A O 1
ATOM 590 N N . CYS A 1 75 ? -5.787 -4.644 -2.983 1.00 94.06 75 CYS A N 1
ATOM 591 C CA . CYS A 1 75 ? -6.046 -5.424 -1.774 1.00 94.06 75 CYS A CA 1
ATOM 592 C C . CYS A 1 75 ? -5.702 -4.641 -0.507 1.00 94.06 75 CYS A C 1
ATOM 594 O O . CYS A 1 75 ? -6.484 -4.671 0.442 1.00 94.06 75 CYS A O 1
ATOM 596 N N . LEU A 1 76 ? -4.597 -3.894 -0.503 1.00 95.12 76 LEU A N 1
ATOM 597 C CA . LEU A 1 76 ? -4.202 -3.032 0.606 1.00 95.12 76 LEU A CA 1
ATOM 598 C C . LEU A 1 76 ? -5.238 -1.927 0.824 1.00 95.12 76 LEU A C 1
ATOM 600 O O . LEU A 1 76 ? -5.747 -1.776 1.930 1.00 95.12 76 LEU A O 1
ATOM 604 N N . VAL A 1 77 ? -5.621 -1.207 -0.232 1.00 94.00 77 VAL A N 1
ATOM 605 C CA . VAL A 1 77 ? -6.626 -0.134 -0.173 1.00 94.00 77 VAL A CA 1
ATOM 606 C C . VAL A 1 77 ? -7.974 -0.650 0.343 1.00 94.00 77 VAL A C 1
ATOM 608 O O . VAL A 1 77 ? -8.568 -0.048 1.239 1.00 94.00 77 VAL A O 1
ATOM 611 N N . VAL A 1 78 ? -8.460 -1.783 -0.173 1.00 92.50 78 VAL A N 1
ATOM 612 C CA . VAL A 1 78 ? -9.710 -2.410 0.293 1.00 92.50 78 VAL A CA 1
ATOM 613 C C . VAL A 1 78 ? -9.565 -2.925 1.726 1.00 92.50 78 VAL A C 1
ATOM 615 O O . VAL A 1 78 ? -10.472 -2.761 2.544 1.00 92.50 78 VAL A O 1
ATOM 618 N N . GLY A 1 79 ? -8.425 -3.535 2.041 1.00 93.75 79 GLY A N 1
ATOM 619 C CA . GLY A 1 79 ? -8.118 -4.091 3.350 1.00 93.75 79 GLY A CA 1
ATOM 620 C C . GLY A 1 79 ? -8.111 -3.023 4.435 1.00 93.75 79 GLY A C 1
ATOM 621 O O . GLY A 1 79 ? -8.7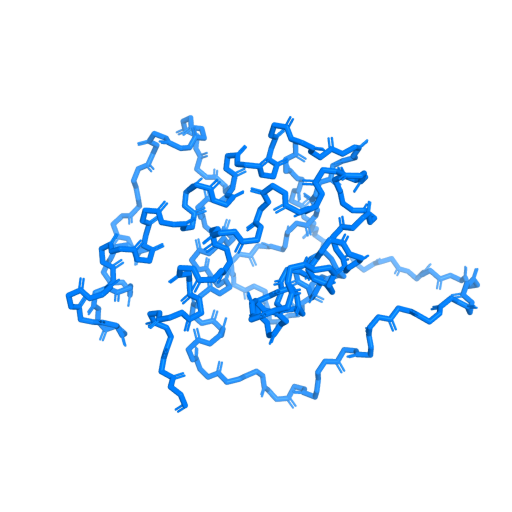66 -3.209 5.461 1.00 93.75 79 GLY A O 1
ATOM 622 N N . LEU A 1 80 ? -7.454 -1.897 4.161 1.00 93.94 80 LEU A N 1
ATOM 623 C CA . LEU A 1 80 ? -7.457 -0.692 4.981 1.00 93.94 80 LEU A CA 1
ATOM 624 C C . LEU A 1 80 ? -8.871 -0.121 5.101 1.00 93.94 80 LEU A C 1
ATOM 626 O O . LEU A 1 80 ? -9.353 0.077 6.208 1.00 93.94 80 LEU A O 1
ATOM 630 N N . ALA A 1 81 ? -9.591 0.071 3.992 1.00 91.62 81 ALA A N 1
ATOM 631 C CA . ALA A 1 81 ? -10.939 0.641 4.024 1.00 91.62 81 ALA A CA 1
ATOM 632 C C . ALA A 1 81 ? -11.924 -0.148 4.903 1.00 91.62 81 ALA A C 1
ATOM 634 O O . ALA A 1 81 ? -12.781 0.464 5.536 1.00 91.62 81 ALA A O 1
ATOM 635 N N . ARG A 1 82 ? -11.799 -1.481 4.941 1.00 92.19 82 ARG A N 1
ATOM 636 C CA . ARG A 1 82 ? -12.650 -2.380 5.740 1.00 92.19 82 ARG A CA 1
ATOM 637 C C . ARG A 1 82 ? -12.281 -2.446 7.223 1.00 92.19 82 ARG A C 1
ATOM 639 O O . ARG A 1 82 ? -13.073 -2.953 8.011 1.00 92.19 82 ARG A O 1
ATOM 646 N N . ARG A 1 83 ? -11.068 -2.027 7.588 1.00 94.62 83 ARG A N 1
ATOM 647 C CA . ARG A 1 83 ? -10.498 -2.227 8.933 1.00 94.62 83 ARG A CA 1
ATOM 648 C C . ARG A 1 83 ? -10.156 -0.933 9.646 1.00 94.62 83 ARG A C 1
ATOM 650 O O . ARG A 1 83 ? -9.921 -0.966 10.848 1.00 94.62 83 ARG A O 1
ATOM 657 N N . ALA A 1 84 ? -10.093 0.175 8.915 1.00 93.94 84 ALA A N 1
ATOM 658 C CA . ALA A 1 84 ? -9.685 1.447 9.466 1.00 93.94 84 ALA A CA 1
ATOM 659 C C . ALA A 1 84 ? -10.634 1.878 10.585 1.00 93.94 84 ALA A C 1
ATOM 661 O O . ALA A 1 84 ? -11.848 1.935 10.390 1.00 93.94 84 ALA A O 1
ATOM 662 N N . THR A 1 85 ? -10.067 2.195 11.745 1.00 94.19 85 THR A N 1
ATOM 663 C CA . THR A 1 85 ? -10.809 2.691 12.914 1.00 94.19 85 THR A CA 1
ATOM 664 C C . THR A 1 85 ? -11.082 4.190 12.821 1.00 94.19 85 THR A C 1
ATOM 666 O O . THR A 1 85 ? -11.920 4.718 13.545 1.00 94.19 85 THR A O 1
ATOM 669 N N . ARG A 1 86 ? -10.399 4.873 11.898 1.00 92.12 86 ARG A N 1
ATOM 670 C CA . ARG A 1 86 ? -10.583 6.284 11.557 1.00 92.12 86 ARG A CA 1
ATOM 671 C C . ARG A 1 86 ? -10.382 6.511 10.057 1.00 92.12 86 ARG A C 1
ATOM 673 O O . ARG A 1 86 ? -9.928 5.606 9.351 1.00 92.12 86 ARG A O 1
ATOM 680 N N . PRO A 1 87 ? -10.694 7.702 9.528 1.00 91.38 87 PRO A N 1
ATOM 681 C CA . PRO A 1 87 ? -10.293 8.050 8.177 1.00 91.38 87 PRO A CA 1
ATOM 682 C C . PRO A 1 87 ? -8.770 7.959 7.993 1.00 91.38 87 PRO A C 1
ATOM 684 O O . PRO A 1 87 ? -8.010 8.338 8.883 1.00 91.38 87 PRO A O 1
ATOM 687 N N . ILE A 1 88 ? -8.345 7.434 6.841 1.00 90.94 88 ILE A N 1
ATOM 688 C CA . ILE A 1 88 ? -6.929 7.362 6.454 1.00 90.94 88 ILE A CA 1
ATOM 689 C C . ILE A 1 88 ? -6.643 8.524 5.510 1.00 90.94 88 ILE A C 1
ATOM 691 O O . ILE A 1 88 ? -7.338 8.693 4.499 1.00 90.94 88 ILE A O 1
ATOM 695 N N . HIS A 1 89 ? -5.626 9.308 5.845 1.00 90.69 89 HIS A N 1
ATOM 696 C CA . HIS A 1 89 ? -5.254 10.528 5.147 1.00 90.69 89 HIS A CA 1
ATOM 697 C C . HIS A 1 89 ? -4.112 10.256 4.177 1.00 90.69 89 HIS A C 1
ATOM 699 O O . HIS A 1 89 ? -2.962 10.080 4.572 1.00 90.69 89 HIS A O 1
ATOM 705 N N . LEU A 1 90 ? -4.439 10.252 2.888 1.00 90.62 90 LEU A N 1
ATOM 706 C CA . LEU A 1 90 ? -3.452 10.182 1.818 1.00 90.62 90 LEU A CA 1
ATOM 707 C C . LEU A 1 90 ? -3.384 11.539 1.118 1.00 90.62 90 LEU A C 1
ATOM 709 O O . LEU A 1 90 ? -4.406 12.211 0.916 1.00 90.62 90 LEU A O 1
ATOM 713 N N . HIS A 1 91 ? -2.182 11.941 0.734 1.00 89.75 91 HIS A N 1
ATOM 714 C CA . HIS A 1 91 ? -1.985 13.119 -0.087 1.00 89.75 91 HIS A CA 1
ATOM 715 C C . HIS A 1 91 ? -2.430 12.876 -1.528 1.00 89.75 91 HIS A C 1
ATOM 717 O O . HIS A 1 91 ? -2.624 11.750 -1.995 1.00 89.75 91 HIS A O 1
ATOM 723 N N . GLN A 1 92 ? -2.581 13.975 -2.267 1.00 86.12 92 GLN A N 1
ATOM 724 C CA . GLN A 1 92 ? -2.747 13.885 -3.709 1.00 86.12 92 GLN A CA 1
ATOM 725 C C . GLN A 1 92 ? -1.490 13.269 -4.357 1.00 86.12 92 GLN A C 1
ATOM 727 O O . GLN A 1 92 ? -0.382 13.516 -3.881 1.00 86.12 92 GLN A O 1
ATOM 732 N N . PRO A 1 93 ? -1.629 12.514 -5.463 1.00 83.75 93 PRO A N 1
ATOM 733 C CA . PRO A 1 93 ? -0.528 11.789 -6.101 1.00 83.75 93 PRO A CA 1
ATOM 734 C C . PRO A 1 93 ? 0.719 12.641 -6.356 1.00 83.75 93 PRO A C 1
ATOM 736 O O . PRO A 1 93 ? 1.824 12.191 -6.082 1.00 83.75 93 PRO A O 1
ATOM 739 N N . CYS A 1 94 ? 0.538 13.884 -6.809 1.00 81.50 94 CYS A N 1
ATOM 740 C CA . CYS A 1 94 ? 1.630 14.785 -7.183 1.00 81.50 94 CYS A CA 1
ATOM 741 C C . CYS A 1 94 ? 2.267 15.540 -6.002 1.00 81.50 94 CYS A C 1
ATOM 743 O O . CYS A 1 94 ? 3.159 16.353 -6.226 1.00 81.50 94 CYS A O 1
ATOM 745 N N . ARG A 1 95 ? 1.810 15.333 -4.759 1.00 85.19 95 ARG A N 1
ATOM 746 C CA . ARG A 1 95 ? 2.396 16.003 -3.588 1.00 85.19 95 ARG A CA 1
ATOM 747 C C . ARG A 1 95 ? 3.741 15.357 -3.231 1.00 85.19 95 ARG A C 1
ATOM 749 O O . ARG A 1 95 ? 3.774 14.140 -3.056 1.00 85.19 95 ARG A O 1
ATOM 756 N N . PRO A 1 96 ? 4.833 16.125 -3.096 1.00 79.88 96 PRO A N 1
ATOM 757 C CA . PRO A 1 96 ? 6.131 15.556 -2.737 1.00 79.88 96 PRO A CA 1
ATOM 758 C C . PRO A 1 96 ? 6.190 15.100 -1.271 1.00 79.88 96 PRO A C 1
ATOM 760 O O . PRO A 1 96 ? 6.884 14.138 -0.965 1.00 79.88 96 PRO A O 1
ATOM 763 N N . GLN A 1 97 ? 5.428 15.740 -0.380 1.00 85.62 97 GLN A N 1
ATOM 764 C CA . GLN A 1 97 ? 5.395 15.404 1.044 1.00 85.62 97 GLN A CA 1
ATOM 765 C C . GLN A 1 97 ? 4.733 14.048 1.301 1.00 85.62 97 GLN A C 1
ATOM 767 O O . GLN A 1 97 ? 3.875 13.618 0.529 1.00 85.62 97 GLN A O 1
ATOM 772 N N . ILE A 1 98 ? 5.097 13.413 2.415 1.00 87.69 98 ILE A N 1
ATOM 773 C CA . ILE A 1 98 ? 4.524 12.157 2.910 1.00 87.69 98 ILE A CA 1
ATOM 774 C C . ILE A 1 98 ? 3.667 12.479 4.139 1.00 87.69 98 ILE A C 1
ATOM 776 O O . ILE A 1 98 ? 4.140 13.154 5.053 1.00 87.69 98 ILE A O 1
ATOM 780 N N . SER A 1 99 ? 2.425 11.995 4.180 1.00 89.50 99 SER A N 1
ATOM 781 C CA . SER A 1 99 ? 1.583 12.112 5.375 1.00 89.50 99 SER A CA 1
ATOM 782 C C . SER A 1 99 ? 2.003 11.098 6.445 1.00 89.50 99 SER A C 1
ATOM 784 O O . SER A 1 99 ? 2.612 10.072 6.144 1.00 89.50 99 SER A O 1
ATOM 786 N N . ASP A 1 100 ? 1.610 11.309 7.701 1.00 90.69 100 ASP A N 1
ATOM 787 C CA . ASP A 1 100 ? 1.896 10.339 8.770 1.00 90.69 100 ASP A CA 1
ATOM 788 C C . ASP A 1 100 ? 1.312 8.946 8.491 1.00 90.69 100 ASP A C 1
ATOM 790 O O . ASP A 1 100 ? 1.923 7.926 8.816 1.00 90.69 100 ASP A O 1
ATOM 794 N N . ASP A 1 101 ? 0.138 8.881 7.861 1.00 93.75 101 ASP A N 1
ATOM 795 C CA . ASP A 1 101 ? -0.499 7.613 7.503 1.00 93.75 101 ASP A CA 1
ATOM 796 C C . ASP A 1 101 ? 0.258 6.912 6.376 1.00 93.75 101 ASP A C 1
ATOM 798 O O . ASP A 1 101 ? 0.489 5.706 6.444 1.00 93.75 101 ASP A O 1
ATOM 802 N N . GLU A 1 102 ? 0.688 7.660 5.360 1.00 93.75 102 GLU A N 1
ATOM 803 C CA . GLU A 1 102 ? 1.539 7.145 4.285 1.00 93.75 102 GLU A CA 1
ATOM 804 C C . GLU A 1 102 ? 2.862 6.628 4.839 1.00 93.75 102 GLU A C 1
ATOM 806 O O . GLU A 1 102 ? 3.311 5.540 4.476 1.00 93.75 102 GLU A O 1
ATOM 811 N N . TRP A 1 103 ? 3.447 7.363 5.782 1.00 91.44 103 TRP A N 1
ATOM 812 C CA . TRP A 1 103 ? 4.679 6.962 6.429 1.00 91.44 103 TRP A CA 1
ATOM 813 C C . TRP A 1 103 ? 4.516 5.683 7.253 1.00 91.44 103 TRP A C 1
ATOM 815 O O . TRP A 1 103 ? 5.358 4.786 7.185 1.00 91.44 103 TRP A O 1
ATOM 825 N N . ARG A 1 104 ? 3.399 5.527 7.971 1.00 94.12 104 ARG A N 1
ATOM 826 C CA . ARG A 1 104 ? 3.070 4.269 8.660 1.00 94.12 104 ARG A CA 1
ATOM 827 C C . ARG A 1 104 ? 2.925 3.103 7.693 1.00 94.12 104 ARG A C 1
ATOM 829 O O . ARG A 1 104 ? 3.377 2.007 8.010 1.00 94.12 104 ARG A O 1
ATOM 836 N N . LEU A 1 105 ? 2.331 3.320 6.521 1.00 94.81 105 LEU A N 1
ATOM 837 C CA . LEU A 1 105 ? 2.211 2.278 5.499 1.00 94.81 105 LEU A CA 1
ATOM 838 C C . LEU A 1 105 ? 3.581 1.876 4.939 1.00 94.81 105 LEU A C 1
ATOM 840 O O . LEU A 1 105 ? 3.855 0.683 4.828 1.00 94.81 105 LEU A O 1
ATOM 844 N N . LEU A 1 106 ? 4.461 2.842 4.661 1.00 94.25 106 LEU A N 1
ATOM 845 C CA . LEU A 1 106 ? 5.840 2.576 4.230 1.00 94.25 106 LEU A CA 1
ATOM 846 C C . LEU A 1 106 ? 6.663 1.881 5.323 1.00 94.25 106 LEU A C 1
ATOM 848 O O . LEU A 1 106 ? 7.401 0.942 5.041 1.00 94.25 106 LEU A O 1
ATOM 852 N N . THR A 1 107 ? 6.491 2.280 6.583 1.00 93.38 107 THR A N 1
ATOM 853 C CA . THR A 1 107 ? 7.135 1.617 7.726 1.00 93.38 107 THR A CA 1
ATOM 854 C C . THR A 1 107 ? 6.633 0.179 7.872 1.00 93.38 107 THR A C 1
ATOM 856 O O . THR A 1 107 ? 7.425 -0.740 8.056 1.00 93.38 107 THR A O 1
ATOM 859 N N . GLY A 1 108 ? 5.322 -0.048 7.735 1.00 94.00 108 GLY A N 1
ATOM 860 C CA . GLY A 1 108 ? 4.740 -1.391 7.739 1.00 94.00 108 GLY A CA 1
ATOM 861 C C . GLY A 1 108 ? 5.268 -2.255 6.593 1.00 94.00 108 GLY A C 1
ATOM 862 O O . GLY A 1 108 ? 5.476 -3.450 6.772 1.00 94.00 108 GLY A O 1
ATOM 863 N N . LEU A 1 109 ? 5.541 -1.651 5.436 1.00 94.69 109 LEU A N 1
ATOM 864 C CA . LEU A 1 109 ? 6.163 -2.324 4.301 1.00 94.69 109 LEU A CA 1
ATOM 865 C C . LEU A 1 109 ? 7.628 -2.704 4.575 1.00 94.69 109 LEU A C 1
ATOM 867 O O . LEU A 1 109 ? 8.031 -3.822 4.271 1.00 94.69 109 LEU A O 1
ATOM 871 N N . ALA A 1 110 ? 8.408 -1.819 5.200 1.00 92.00 110 ALA A N 1
ATOM 872 C CA . ALA A 1 110 ? 9.782 -2.120 5.617 1.00 92.00 110 ALA A CA 1
ATOM 873 C C . ALA A 1 110 ? 9.842 -3.233 6.682 1.00 92.00 110 ALA A C 1
ATOM 875 O O . ALA A 1 110 ? 10.782 -4.025 6.735 1.00 92.00 110 ALA A O 1
ATOM 876 N N . GLU A 1 111 ? 8.804 -3.329 7.511 1.00 94.44 111 GLU A N 1
ATOM 877 C CA . GLU A 1 111 ? 8.646 -4.346 8.548 1.00 94.44 111 GLU A CA 1
ATOM 878 C C . GLU A 1 111 ? 7.918 -5.608 8.056 1.00 94.44 111 GLU A C 1
ATOM 880 O O . GLU A 1 111 ? 7.611 -6.485 8.860 1.00 94.44 111 GLU A O 1
ATOM 885 N N . ALA A 1 112 ? 7.662 -5.752 6.751 1.00 92.88 112 ALA A N 1
ATOM 886 C CA . ALA A 1 112 ? 6.791 -6.800 6.212 1.00 92.88 112 ALA A CA 1
ATOM 887 C C . ALA A 1 112 ? 7.243 -8.243 6.514 1.00 92.88 112 ALA A C 1
ATOM 889 O O . ALA A 1 112 ? 6.420 -9.157 6.528 1.00 92.88 112 ALA A O 1
ATOM 890 N N . ALA A 1 113 ? 8.529 -8.456 6.808 1.00 90.88 113 ALA A N 1
ATOM 891 C CA . ALA A 1 113 ? 9.059 -9.749 7.249 1.00 90.88 113 ALA A CA 1
ATOM 892 C C . ALA A 1 113 ? 8.710 -10.105 8.712 1.00 90.88 113 ALA A C 1
ATOM 894 O O . ALA A 1 113 ? 8.965 -11.224 9.152 1.00 90.88 113 ALA A O 1
ATOM 895 N N . ARG A 1 114 ? 8.167 -9.160 9.487 1.00 93.25 114 ARG A N 1
ATOM 896 C CA . ARG A 1 114 ? 7.906 -9.268 10.929 1.00 93.25 114 ARG A CA 1
ATOM 897 C C . ARG A 1 114 ? 6.437 -8.913 11.221 1.00 93.25 114 ARG A C 1
ATOM 899 O O . ARG A 1 114 ? 6.143 -7.759 11.538 1.00 93.25 114 ARG A O 1
ATOM 906 N N . PRO A 1 115 ? 5.498 -9.879 11.153 1.00 93.06 115 PRO A N 1
ATOM 907 C CA . PRO A 1 115 ? 4.059 -9.616 11.279 1.00 93.06 115 PRO A CA 1
ATOM 908 C C . PRO A 1 115 ? 3.652 -8.848 12.544 1.00 93.06 115 PRO A C 1
ATOM 910 O O . PRO A 1 115 ? 2.817 -7.949 12.469 1.00 93.06 115 PRO A O 1
ATOM 913 N N . ASP A 1 116 ? 4.283 -9.128 13.687 1.00 93.81 116 ASP A N 1
ATOM 914 C CA . ASP A 1 116 ? 4.002 -8.422 14.946 1.00 93.81 116 ASP A CA 1
ATOM 915 C C . ASP A 1 116 ? 4.390 -6.938 14.879 1.00 93.81 116 ASP A C 1
ATOM 917 O O . ASP A 1 116 ? 3.699 -6.069 15.416 1.00 93.81 116 ASP A O 1
ATOM 921 N N . ARG A 1 117 ? 5.482 -6.621 14.170 1.00 95.12 117 A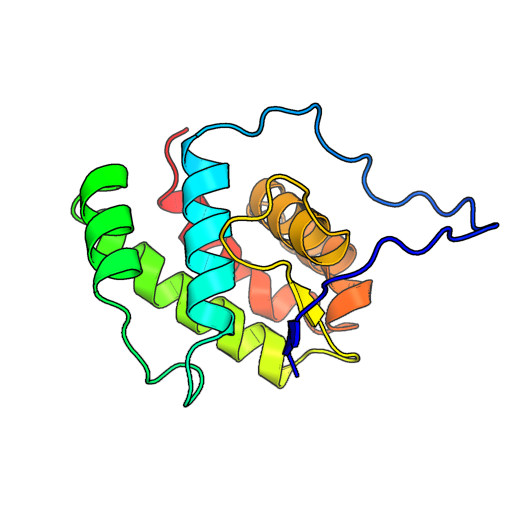RG A N 1
ATOM 922 C CA . ARG A 1 117 ? 5.927 -5.240 13.949 1.00 95.12 117 ARG A CA 1
ATOM 923 C C . ARG A 1 117 ? 4.993 -4.514 12.993 1.00 95.12 117 ARG A C 1
ATOM 925 O O . ARG A 1 117 ? 4.615 -3.380 13.282 1.00 95.12 117 ARG A O 1
ATOM 932 N N . VAL A 1 118 ? 4.548 -5.178 11.924 1.00 94.81 118 VAL A N 1
ATOM 933 C CA . VAL A 1 118 ? 3.498 -4.652 11.038 1.00 94.81 118 VAL A CA 1
ATOM 934 C C . VAL A 1 118 ? 2.240 -4.321 11.839 1.00 94.81 118 VAL A C 1
ATOM 936 O O . VAL A 1 118 ? 1.709 -3.215 11.727 1.00 94.81 118 VAL A O 1
ATOM 939 N N . ALA A 1 119 ? 1.784 -5.247 12.685 1.00 94.50 119 ALA A N 1
ATOM 940 C CA . ALA A 1 119 ? 0.603 -5.044 13.512 1.00 94.50 119 ALA A CA 1
ATOM 941 C C . ALA A 1 119 ? 0.755 -3.824 14.433 1.00 94.50 119 ALA A C 1
ATOM 943 O O . ALA A 1 119 ? -0.142 -2.983 14.475 1.00 94.50 119 ALA A O 1
ATOM 944 N N . ALA A 1 120 ? 1.903 -3.682 15.101 1.00 94.38 120 ALA A N 1
ATOM 945 C CA . ALA A 1 120 ? 2.188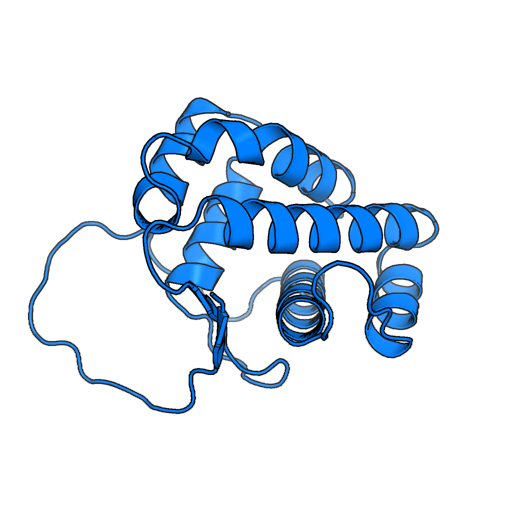 -2.546 15.975 1.00 94.38 120 ALA A CA 1
ATOM 946 C C . ALA A 1 120 ? 2.220 -1.204 15.221 1.00 94.38 120 ALA A C 1
ATOM 948 O O . ALA A 1 120 ? 1.633 -0.222 15.675 1.00 94.38 120 ALA A O 1
ATOM 949 N N . VAL A 1 121 ? 2.864 -1.153 14.049 1.00 94.94 121 VAL A N 1
ATOM 950 C CA . VAL A 1 121 ? 2.975 0.069 13.232 1.00 94.94 121 VAL A CA 1
ATOM 951 C C . VAL A 1 121 ? 1.612 0.526 12.710 1.00 94.94 121 VAL A C 1
ATOM 953 O O . VAL A 1 121 ? 1.328 1.730 12.688 1.00 94.94 121 VAL A O 1
ATOM 956 N N . LEU A 1 122 ? 0.767 -0.428 12.308 1.00 95.19 122 LEU A N 1
ATOM 957 C CA . LEU A 1 122 ? -0.555 -0.164 11.742 1.00 95.19 122 LEU A CA 1
ATOM 958 C C . LEU A 1 122 ? -1.665 -0.036 12.791 1.00 95.19 122 LEU A C 1
ATOM 960 O O . LEU A 1 122 ? -2.766 0.390 12.437 1.00 95.19 122 LEU A O 1
ATOM 964 N N . ALA A 1 123 ? -1.409 -0.348 14.065 1.00 94.88 123 ALA A N 1
ATOM 965 C CA . ALA A 1 123 ? -2.413 -0.261 15.126 1.00 94.88 123 ALA A CA 1
ATOM 966 C C . ALA A 1 123 ? -3.127 1.108 15.197 1.00 94.88 123 ALA A C 1
ATOM 968 O O . ALA A 1 123 ? -4.351 1.125 15.340 1.00 94.88 123 ALA A O 1
ATOM 969 N N . PRO A 1 124 ? -2.452 2.258 14.986 1.00 93.62 124 PRO A N 1
ATOM 970 C CA . PRO A 1 124 ? -3.125 3.561 14.948 1.00 93.62 124 PRO A CA 1
ATOM 971 C C . PRO A 1 124 ? -4.062 3.782 13.748 1.00 93.62 124 PRO A C 1
ATOM 973 O O . PRO A 1 124 ? -4.836 4.738 13.756 1.00 93.62 124 PRO A O 1
ATOM 976 N N . LEU A 1 125 ? -3.980 2.941 12.710 1.00 93.56 125 LEU A N 1
ATOM 977 C CA . LEU A 1 125 ? -4.838 3.003 11.522 1.00 93.56 125 LEU A CA 1
ATOM 978 C C . LEU A 1 125 ? -6.004 2.015 11.604 1.00 93.56 125 LEU A C 1
ATOM 980 O O . LEU A 1 125 ? -7.118 2.353 11.211 1.00 93.56 125 LEU A O 1
ATOM 984 N N . VAL A 1 126 ? -5.747 0.790 12.073 1.00 95.12 126 VAL A N 1
ATOM 985 C CA . VAL A 1 126 ? -6.688 -0.345 11.970 1.00 95.12 126 VAL A CA 1
ATOM 986 C C . VAL A 1 126 ? -6.909 -1.102 13.289 1.00 95.12 126 VAL A C 1
ATOM 988 O O . VAL A 1 126 ? -7.501 -2.183 13.298 1.00 95.12 126 VAL A O 1
ATOM 991 N N . GLY A 1 127 ? -6.439 -0.562 14.414 1.00 92.81 127 GLY A N 1
ATOM 992 C CA . GLY A 1 127 ? -6.544 -1.197 15.728 1.00 92.81 127 GLY A CA 1
ATOM 993 C C . GLY A 1 127 ? -5.814 -2.542 15.794 1.00 92.81 127 GLY A C 1
ATOM 994 O O . GLY A 1 127 ? -4.773 -2.739 15.170 1.00 92.81 127 GLY A O 1
ATOM 995 N N . SER A 1 128 ? -6.390 -3.510 16.510 1.00 92.12 128 SER A N 1
ATOM 996 C CA . SER A 1 128 ? -5.829 -4.865 16.660 1.00 92.12 128 SER A CA 1
ATOM 997 C C . SER A 1 128 ? -5.787 -5.680 15.359 1.00 92.12 128 SER A C 1
ATOM 999 O O . SER A 1 128 ? -5.194 -6.755 15.320 1.00 92.12 128 SER A O 1
ATOM 1001 N N . ARG A 1 129 ? -6.375 -5.170 14.270 1.00 91.38 129 ARG A N 1
ATOM 1002 C CA . ARG A 1 129 ? -6.492 -5.865 12.979 1.00 91.38 129 ARG A CA 1
ATOM 1003 C C . ARG A 1 129 ? -5.292 -5.653 12.053 1.00 91.38 129 ARG A C 1
ATOM 1005 O O . ARG A 1 129 ? -5.330 -6.078 10.901 1.00 91.38 129 ARG A O 1
ATOM 1012 N N . GLY A 1 130 ? -4.228 -5.000 12.531 1.00 86.62 130 GLY A N 1
ATOM 1013 C CA . GLY A 1 130 ? -3.016 -4.715 11.751 1.00 86.62 130 GLY A CA 1
ATOM 1014 C C . GLY A 1 130 ? -2.336 -5.965 11.193 1.00 86.62 130 GLY A C 1
ATOM 1015 O O . GLY A 1 130 ? -1.909 -5.963 10.039 1.00 86.62 130 GLY A O 1
ATOM 1016 N N . ALA A 1 131 ? -2.322 -7.056 11.965 1.00 90.56 131 ALA A N 1
ATOM 1017 C CA . ALA A 1 131 ? -1.740 -8.331 11.544 1.00 90.56 131 ALA A CA 1
ATOM 1018 C C . ALA A 1 131 ? -2.429 -8.924 10.299 1.00 90.56 131 ALA A C 1
ATOM 1020 O O . ALA A 1 131 ? -1.778 -9.575 9.486 1.00 90.56 131 ALA A O 1
ATOM 1021 N N . GLU A 1 132 ? -3.723 -8.645 10.088 1.00 94.19 132 GLU A N 1
ATOM 1022 C CA . GLU A 1 132 ? -4.466 -9.130 8.915 1.00 94.19 132 GLU A CA 1
ATOM 1023 C C . GLU A 1 132 ? -3.957 -8.524 7.592 1.00 94.19 132 GLU A C 1
ATOM 1025 O O . GLU A 1 132 ? -4.244 -9.057 6.521 1.00 94.19 132 GLU A O 1
ATOM 1030 N N . LEU A 1 133 ? -3.219 -7.407 7.642 1.00 94.88 133 LEU A N 1
ATOM 1031 C CA . LEU A 1 133 ? -2.631 -6.756 6.465 1.00 94.88 133 LEU A CA 1
ATOM 1032 C C . LEU A 1 133 ? -1.187 -7.201 6.194 1.00 94.88 133 LEU A C 1
ATOM 1034 O O . LEU A 1 133 ? -0.661 -6.906 5.119 1.00 94.88 133 LEU A O 1
ATOM 1038 N N . ALA A 1 134 ? -0.559 -7.935 7.119 1.00 94.94 134 ALA A N 1
ATOM 1039 C CA . ALA A 1 134 ? 0.824 -8.382 6.980 1.00 94.94 134 ALA A CA 1
ATOM 1040 C C . ALA A 1 134 ? 1.072 -9.223 5.712 1.00 94.94 134 ALA A C 1
ATOM 1042 O O . ALA A 1 134 ? 2.043 -8.927 5.019 1.00 94.94 134 ALA A O 1
ATOM 1043 N N . PRO A 1 135 ? 0.201 -10.175 5.309 1.00 96.38 135 PRO A N 1
ATOM 1044 C CA . PRO A 1 135 ? 0.416 -10.936 4.075 1.00 96.38 135 PRO A CA 1
ATOM 1045 C C . PRO A 1 135 ? 0.423 -10.058 2.817 1.00 96.38 135 PRO A C 1
ATOM 1047 O O . PRO A 1 135 ? 1.200 -10.296 1.896 1.00 96.38 135 PRO A O 1
ATOM 1050 N N . VAL A 1 136 ? -0.417 -9.017 2.783 1.00 96.75 136 VAL A N 1
ATOM 1051 C CA . VAL A 1 136 ? -0.477 -8.086 1.646 1.00 96.75 136 VAL A CA 1
ATOM 1052 C C . VAL A 1 136 ? 0.801 -7.255 1.578 1.00 96.75 136 VAL A C 1
ATOM 1054 O O . VAL A 1 136 ? 1.384 -7.124 0.506 1.00 96.75 136 VAL A O 1
ATOM 1057 N N . LEU A 1 137 ? 1.268 -6.735 2.716 1.00 96.56 137 LEU A N 1
ATOM 1058 C CA . LEU A 1 137 ? 2.520 -5.979 2.777 1.00 96.56 137 LEU A CA 1
ATOM 1059 C C . LEU A 1 137 ? 3.739 -6.850 2.452 1.00 96.56 137 LEU A C 1
ATOM 1061 O O . LEU A 1 137 ? 4.617 -6.396 1.726 1.00 96.56 137 LEU A O 1
ATOM 1065 N N . ALA A 1 138 ? 3.764 -8.107 2.898 1.00 96.31 138 ALA A N 1
ATOM 1066 C CA . ALA A 1 138 ? 4.802 -9.070 2.532 1.00 96.31 138 ALA A CA 1
ATOM 1067 C C . ALA A 1 138 ? 4.818 -9.351 1.026 1.00 96.31 138 ALA A C 1
ATOM 1069 O O . ALA A 1 138 ? 5.886 -9.355 0.418 1.00 96.31 138 ALA A O 1
ATOM 1070 N N . GLY A 1 139 ? 3.643 -9.508 0.408 1.00 96.81 139 GLY A N 1
ATOM 1071 C CA . GLY A 1 139 ? 3.526 -9.653 -1.042 1.00 96.81 139 GLY A CA 1
ATOM 1072 C C . GLY A 1 139 ? 4.056 -8.436 -1.800 1.00 96.81 139 GLY A C 1
ATOM 1073 O O . GLY A 1 139 ? 4.770 -8.597 -2.783 1.00 96.81 139 GLY A O 1
ATOM 1074 N N . ILE A 1 140 ? 3.750 -7.219 -1.332 1.00 96.81 140 ILE A N 1
ATOM 1075 C CA . ILE A 1 140 ? 4.263 -5.986 -1.950 1.00 96.81 140 ILE A CA 1
ATOM 1076 C C . ILE A 1 140 ? 5.784 -5.940 -1.807 1.00 96.81 140 ILE A C 1
ATOM 1078 O O . ILE A 1 140 ? 6.475 -5.760 -2.804 1.00 96.81 140 ILE A O 1
ATOM 1082 N N . ALA A 1 141 ? 6.309 -6.159 -0.599 1.00 94.88 141 ALA A N 1
ATOM 1083 C CA . ALA A 1 141 ? 7.744 -6.127 -0.326 1.00 94.88 141 ALA A CA 1
ATOM 1084 C C . ALA A 1 141 ? 8.524 -7.152 -1.165 1.00 94.88 141 ALA A C 1
ATOM 1086 O O . ALA A 1 141 ? 9.617 -6.851 -1.631 1.00 94.88 141 ALA A O 1
ATOM 1087 N N . ALA A 1 142 ? 7.956 -8.338 -1.403 1.00 94.94 142 ALA A N 1
ATOM 1088 C CA . ALA A 1 142 ? 8.576 -9.376 -2.226 1.00 94.94 142 ALA A CA 1
ATOM 1089 C C . ALA A 1 142 ? 8.708 -8.995 -3.713 1.00 94.94 142 ALA A C 1
ATOM 1091 O O . ALA A 1 142 ? 9.549 -9.562 -4.407 1.00 94.94 142 ALA A O 1
ATOM 1092 N N . LEU A 1 143 ? 7.885 -8.060 -4.196 1.00 94.44 143 LEU A N 1
ATOM 1093 C CA . LEU A 1 143 ? 7.890 -7.579 -5.581 1.00 94.44 143 LEU A CA 1
ATOM 1094 C C . LEU A 1 143 ? 8.645 -6.255 -5.755 1.00 94.44 143 LEU A C 1
ATOM 1096 O O . LEU A 1 143 ? 8.775 -5.772 -6.880 1.00 94.44 143 LEU A O 1
ATOM 1100 N N . LEU A 1 144 ? 9.127 -5.652 -4.665 1.00 91.00 144 LEU A N 1
ATOM 1101 C CA . LEU A 1 144 ? 9.967 -4.465 -4.742 1.00 91.00 144 LEU A CA 1
ATOM 1102 C C . LEU A 1 144 ? 11.425 -4.839 -5.049 1.00 91.00 144 LEU A C 1
ATOM 1104 O O . LEU A 1 144 ? 11.906 -5.883 -4.598 1.00 91.00 144 LEU A O 1
ATOM 1108 N N . PRO A 1 145 ? 12.151 -3.985 -5.792 1.00 84.44 145 PRO A N 1
ATOM 1109 C CA . PRO A 1 145 ? 13.591 -4.130 -5.943 1.00 84.44 145 PRO A CA 1
ATOM 1110 C C . PRO A 1 145 ? 14.268 -4.020 -4.571 1.00 84.44 145 PRO A C 1
ATOM 1112 O O . PRO A 1 145 ? 13.851 -3.218 -3.733 1.00 84.44 145 PRO A O 1
ATOM 1115 N N . ARG A 1 146 ? 15.287 -4.854 -4.352 1.00 69.69 146 ARG A N 1
ATOM 1116 C CA . ARG A 1 146 ? 16.106 -4.848 -3.133 1.00 69.69 146 ARG A CA 1
ATOM 1117 C C . ARG A 1 146 ? 17.154 -3.747 -3.159 1.00 69.69 146 ARG A C 1
ATOM 1119 O O . ARG A 1 146 ? 17.674 -3.472 -4.263 1.00 69.69 146 ARG A O 1
#

Secondary structure (DSSP, 8-state):
-EEEE------------PPPPPPSSPPHHHHHHHHHHHHHHH-SSTTT---HHHHHHHHHHHTTHHHHHHHHHHHHHHHHHHH-SS-EEEE-TT--S--HHHHHHHHHHHTTT-HHHHHHHHHHHHGGGGGGGHHHHHHHHHHS--

Sequence (146 aa):
MFVRHEAEFPWDGGRGSGPQQPPDPLPPHLRDLLWCLRRTAMLRPLGQGRDAHVHLLLQRGFGDGGLGLEHLLRCLVVGLARRATRPIHLHQPCRPQISDDEWRLLTGLAEAARPDRVAAVLAPLVGSRGAELAPVLAGIAALLPR

Foldseek 3Di:
DADEDDDDDPDPDDPDPQPDFDPPDDDPLLLLLLLLLLVQLPDPPQLPDDDVVQQVSLCVQQNPLSVVSNNLSSVLSVVLVVQFPDHQYRYHSPDSDGDSSNRLLVQLLVCLVPLVSQQVSCCNTRNNCSSVSSVSSVSNNVRDDD

pLDDT: mean 84.21, std 16.45, range [33.88, 96.81]

Organism: NCBI:txid1981098

Radius of gyration: 14.56 Å; chains: 1; bounding box: 32×34×39 Å